Protein AF-A0A959CH08-F1 (afdb_monomer_lite)

Radius of gyration: 11.97 Å; chains: 1; bounding box: 29×21×30 Å

Foldseek 3Di:
DKDKDWDQDWAKKWKWKAAPVHDDIDTFDIDTGPHTTIDMDDTDCVVPDFAKIKIFIAGNRRTPDIDIDGD

pLDDT: mean 91.95, std 5.08, range [75.19, 97.38]

Structure (mmCIF, N/CA/C/O backbone):
data_AF-A0A959CH08-F1
#
_entry.id   AF-A0A959CH08-F1
#
loop_
_atom_site.group_PDB
_atom_site.id
_atom_site.type_symbol
_atom_site.label_atom_id
_atom_site.label_alt_id
_atom_site.label_comp_id
_atom_site.label_asym_id
_atom_site.label_entity_id
_atom_site.label_seq_id
_atom_site.pdbx_PDB_ins_code
_atom_site.Cartn_x
_atom_site.Cartn_y
_atom_site.Cartn_z
_atom_site.occupancy
_atom_site.B_iso_or_equiv
_atom_site.auth_seq_id
_atom_site.auth_comp_id
_atom_site.auth_asym_id
_atom_site.auth_atom_id
_atom_site.pdbx_PDB_model_num
ATOM 1 N N . MET A 1 1 ? -4.653 10.583 1.035 1.00 86.50 1 MET A N 1
ATOM 2 C CA . MET A 1 1 ? -3.417 10.272 1.787 1.00 86.50 1 MET A CA 1
ATOM 3 C C . MET A 1 1 ? -2.284 10.103 0.794 1.00 86.50 1 MET A C 1
ATOM 5 O O . MET A 1 1 ? -2.538 9.563 -0.272 1.00 86.50 1 MET A O 1
ATOM 9 N N . GLN A 1 2 ? -1.082 10.568 1.110 1.00 90.56 2 GLN A N 1
ATOM 10 C CA . GLN A 1 2 ? 0.081 10.416 0.236 1.00 90.56 2 GLN A CA 1
ATOM 11 C C . GLN A 1 2 ? 0.988 9.306 0.775 1.00 90.56 2 GLN A C 1
ATOM 13 O O . GLN A 1 2 ? 1.194 9.226 1.984 1.00 90.56 2 GLN A O 1
ATOM 18 N N . VAL A 1 3 ? 1.489 8.460 -0.122 1.00 91.12 3 VAL A N 1
ATOM 19 C CA . VAL A 1 3 ? 2.439 7.383 0.167 1.00 91.12 3 VAL A CA 1
ATOM 20 C C . VAL A 1 3 ? 3.644 7.550 -0.744 1.00 91.12 3 VAL A C 1
ATOM 22 O O . VAL A 1 3 ? 3.493 7.607 -1.964 1.00 91.12 3 VAL A O 1
ATOM 25 N N . ASP A 1 4 ? 4.825 7.616 -0.145 1.00 93.69 4 ASP A N 1
ATOM 26 C CA . ASP A 1 4 ? 6.106 7.692 -0.836 1.00 93.69 4 ASP A CA 1
ATOM 27 C C . ASP A 1 4 ? 6.892 6.408 -0.546 1.00 93.69 4 ASP A C 1
ATOM 29 O O . ASP A 1 4 ? 6.997 5.991 0.608 1.00 93.69 4 ASP A O 1
ATOM 33 N N . PHE A 1 5 ? 7.424 5.764 -1.583 1.00 93.12 5 PHE A N 1
ATOM 34 C CA . PHE A 1 5 ? 8.205 4.532 -1.451 1.00 93.12 5 PHE A CA 1
ATOM 35 C C . PHE A 1 5 ? 9.242 4.412 -2.568 1.00 93.12 5 PHE A C 1
ATOM 37 O O . PHE A 1 5 ? 9.158 5.091 -3.591 1.00 93.12 5 PHE A O 1
ATOM 44 N N . THR A 1 6 ? 10.218 3.530 -2.376 1.00 94.94 6 THR A N 1
ATOM 45 C CA . THR A 1 6 ? 11.218 3.182 -3.389 1.00 94.94 6 THR A CA 1
ATOM 46 C C . THR A 1 6 ? 11.197 1.678 -3.595 1.00 94.94 6 THR A C 1
ATOM 48 O O . THR A 1 6 ? 11.062 0.932 -2.630 1.00 94.94 6 THR A O 1
ATOM 51 N N . THR A 1 7 ? 11.338 1.247 -4.842 1.00 94.31 7 THR A N 1
ATOM 52 C CA . THR A 1 7 ? 11.524 -0.158 -5.208 1.00 94.31 7 THR A CA 1
ATOM 53 C C . THR A 1 7 ? 12.782 -0.312 -6.056 1.00 94.31 7 THR A C 1
ATOM 55 O O . THR A 1 7 ? 13.081 0.541 -6.898 1.00 94.31 7 THR A O 1
ATOM 58 N N . GLU A 1 8 ? 13.520 -1.398 -5.831 1.00 94.62 8 GLU A N 1
ATOM 59 C CA . GLU A 1 8 ? 14.673 -1.796 -6.648 1.00 94.62 8 GLU A CA 1
ATOM 60 C C . GLU A 1 8 ? 14.260 -2.621 -7.877 1.00 94.62 8 GLU A C 1
ATOM 62 O O . GLU A 1 8 ? 15.082 -2.875 -8.756 1.00 94.62 8 GLU A O 1
ATOM 67 N N . GLU A 1 9 ? 12.975 -2.968 -7.980 1.00 94.56 9 GLU A N 1
ATOM 68 C CA . GLU A 1 9 ? 12.423 -3.834 -9.016 1.00 94.56 9 GLU A CA 1
ATOM 69 C C . GLU A 1 9 ? 11.219 -3.186 -9.719 1.00 94.56 9 GLU A C 1
ATOM 71 O O . GLU A 1 9 ? 10.502 -2.351 -9.155 1.00 94.56 9 GLU A O 1
ATOM 76 N N . ALA A 1 10 ? 11.022 -3.563 -10.983 1.00 95.88 10 ALA A N 1
ATOM 77 C CA . ALA A 1 10 ? 9.788 -3.323 -11.727 1.00 95.88 10 ALA A CA 1
ATOM 78 C C . ALA A 1 10 ? 8.794 -4.448 -11.413 1.00 95.88 10 ALA A C 1
ATOM 80 O O . ALA A 1 10 ? 9.224 -5.564 -11.145 1.00 95.88 10 ALA A O 1
ATOM 81 N N . GLY A 1 11 ? 7.494 -4.179 -11.491 1.00 96.50 11 GLY A N 1
ATOM 82 C CA . GLY A 1 11 ? 6.491 -5.182 -11.139 1.00 96.50 11 GLY A CA 1
ATOM 83 C C . GLY A 1 11 ? 5.094 -4.607 -10.984 1.00 96.50 11 GLY A C 1
ATOM 84 O O . GLY A 1 11 ? 4.868 -3.405 -11.156 1.00 96.50 11 GLY A O 1
ATOM 85 N N . TYR A 1 12 ? 4.136 -5.468 -10.670 1.00 97.38 12 TYR A N 1
ATOM 86 C CA . TYR A 1 12 ? 2.774 -5.067 -10.360 1.00 97.38 12 TYR A CA 1
ATOM 87 C C . TYR A 1 12 ? 2.675 -4.646 -8.895 1.00 97.38 12 TYR A C 1
ATOM 89 O O . TYR A 1 12 ? 2.786 -5.461 -7.982 1.00 97.38 12 TYR A O 1
ATOM 97 N N . LEU A 1 13 ? 2.492 -3.350 -8.674 1.00 97.38 13 LEU A N 1
ATOM 98 C CA . LEU A 1 13 ? 2.288 -2.773 -7.359 1.00 97.38 13 LEU A CA 1
ATOM 99 C C . LEU A 1 13 ? 0.809 -2.834 -6.994 1.00 97.38 13 LEU A C 1
ATOM 101 O O . LEU A 1 13 ? -0.043 -2.334 -7.727 1.00 97.38 13 LEU A O 1
ATOM 105 N N . GLU A 1 14 ? 0.534 -3.307 -5.790 1.00 97.06 14 GLU A N 1
ATOM 106 C CA . GLU A 1 14 ? -0.749 -3.180 -5.120 1.00 97.06 14 GLU A CA 1
ATOM 107 C C . GLU A 1 14 ? -0.552 -2.505 -3.765 1.00 97.06 14 GLU A C 1
ATOM 109 O O . GLU A 1 14 ? 0.424 -2.753 -3.058 1.00 97.06 14 GLU A O 1
ATOM 114 N N . ILE A 1 15 ? -1.485 -1.636 -3.388 1.00 95.06 15 ILE A N 1
ATOM 115 C CA . ILE A 1 15 ? -1.505 -1.020 -2.065 1.00 95.06 15 ILE A CA 1
ATOM 116 C C . ILE A 1 15 ? -2.812 -1.400 -1.392 1.00 95.06 15 ILE A C 1
ATOM 118 O O . ILE A 1 15 ? -3.895 -1.046 -1.863 1.00 95.06 15 ILE A O 1
ATOM 122 N N . TRP A 1 16 ? -2.690 -2.101 -0.275 1.00 94.88 16 TRP A N 1
ATOM 123 C CA . TRP A 1 16 ? -3.791 -2.657 0.491 1.00 94.88 16 TRP A CA 1
ATOM 124 C C . TRP A 1 16 ? -3.980 -1.904 1.805 1.00 94.88 16 TRP A C 1
ATOM 126 O O . TRP A 1 16 ? -3.022 -1.429 2.417 1.00 94.88 16 TRP A O 1
ATOM 136 N N . LEU A 1 17 ? -5.232 -1.807 2.243 1.00 93.19 17 LEU A N 1
ATOM 137 C CA . 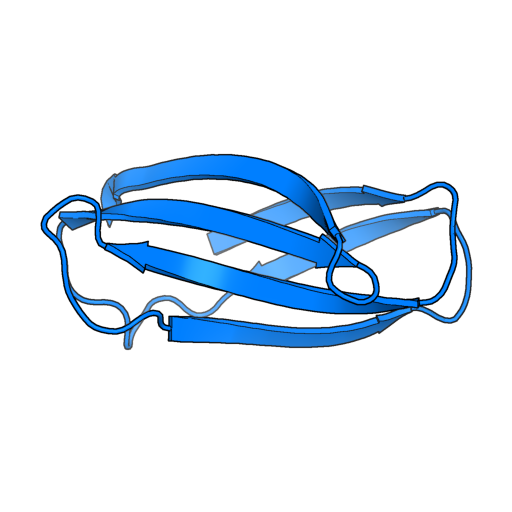LEU A 1 17 ? -5.634 -1.303 3.550 1.00 93.19 17 LEU A CA 1
ATOM 138 C C . LEU A 1 17 ? -6.346 -2.416 4.312 1.00 93.19 17 LEU A C 1
ATOM 140 O O . LEU A 1 17 ? -7.450 -2.819 3.948 1.00 93.19 17 LEU A O 1
ATOM 144 N N . VAL A 1 18 ? -5.713 -2.885 5.380 1.00 93.00 18 VAL A N 1
ATOM 145 C CA . VAL A 1 18 ? -6.153 -4.019 6.196 1.00 93.00 18 VAL A CA 1
ATOM 146 C C . VAL A 1 18 ? -6.655 -3.490 7.543 1.00 93.00 18 VAL A C 1
ATOM 148 O O . VAL A 1 18 ? -5.869 -2.922 8.307 1.00 93.00 18 VAL A O 1
ATOM 151 N N . PRO A 1 19 ? -7.949 -3.621 7.879 1.00 93.50 19 PRO A N 1
ATOM 152 C CA . PRO A 1 19 ? -8.479 -3.137 9.153 1.00 93.50 19 PRO A CA 1
ATOM 153 C C . PRO A 1 19 ? -7.865 -3.874 10.351 1.00 93.50 19 PRO A C 1
ATOM 155 O O . PRO A 1 19 ? -7.980 -5.092 10.472 1.00 93.50 19 PRO A O 1
ATOM 158 N N . ALA A 1 20 ? -7.285 -3.144 11.309 1.00 92.25 20 ALA A N 1
ATOM 159 C CA . ALA A 1 20 ? -6.665 -3.753 12.492 1.00 92.25 20 ALA A CA 1
ATOM 160 C C . ALA A 1 20 ? -7.684 -4.427 13.431 1.00 92.25 20 ALA A C 1
ATOM 162 O O . ALA A 1 20 ? -7.336 -5.316 14.202 1.00 92.25 20 ALA A O 1
ATOM 163 N N . ALA A 1 21 ? -8.952 -4.009 13.366 1.00 90.50 21 ALA A N 1
ATOM 164 C CA . ALA A 1 21 ? -10.055 -4.622 14.105 1.00 90.50 21 ALA A CA 1
ATOM 165 C C . ALA A 1 21 ? -10.582 -5.919 13.453 1.00 90.50 21 ALA A C 1
ATOM 167 O O . ALA A 1 21 ? -11.518 -6.525 13.976 1.00 90.50 21 ALA A O 1
ATOM 168 N N . GLY A 1 22 ? -9.999 -6.340 12.326 1.00 85.00 22 GLY A N 1
ATOM 169 C CA . GLY A 1 22 ? -10.545 -7.379 11.461 1.00 85.00 22 GLY A CA 1
ATOM 170 C C . GLY A 1 22 ? -11.628 -6.834 10.527 1.00 85.00 22 GLY A C 1
ATOM 171 O O . GLY A 1 22 ? -12.293 -5.838 10.815 1.00 85.00 22 GLY A O 1
ATOM 172 N N . GLY A 1 23 ? -11.789 -7.477 9.374 1.00 86.44 23 GLY A N 1
ATOM 173 C CA . GLY A 1 23 ? -12.695 -7.034 8.317 1.00 86.44 23 GLY A CA 1
ATOM 174 C C . GLY A 1 23 ? -12.154 -7.391 6.934 1.00 86.44 23 GLY A C 1
ATOM 175 O O . GLY A 1 23 ? -11.120 -8.050 6.846 1.00 86.44 23 GLY A O 1
ATOM 176 N N . PRO A 1 24 ? -12.860 -7.001 5.862 1.00 90.31 24 PRO A N 1
ATOM 177 C CA . PRO A 1 24 ? -12.366 -7.190 4.509 1.00 90.31 24 PRO A CA 1
ATOM 178 C C . PRO A 1 24 ? -11.225 -6.216 4.207 1.00 90.31 24 PRO A C 1
ATOM 180 O O . PRO A 1 24 ? -11.317 -5.025 4.515 1.00 90.31 24 PRO A O 1
ATOM 183 N N . ASP A 1 25 ? -10.192 -6.726 3.547 1.00 92.31 25 ASP A N 1
ATOM 184 C CA . ASP A 1 25 ? -9.109 -5.908 3.015 1.00 92.31 25 ASP A CA 1
ATOM 185 C C . ASP A 1 25 ? -9.625 -5.035 1.869 1.00 92.31 25 ASP A C 1
ATOM 187 O O . ASP A 1 25 ? -10.467 -5.448 1.064 1.00 92.31 25 ASP A O 1
ATOM 191 N N . VAL A 1 26 ? -9.110 -3.812 1.789 1.00 91.81 26 VAL A N 1
ATOM 192 C CA . VAL A 1 26 ? -9.476 -2.850 0.751 1.00 91.81 26 VAL A CA 1
ATOM 193 C C . VAL A 1 26 ? -8.275 -2.620 -0.153 1.00 91.81 26 VAL A C 1
ATOM 195 O O . VAL A 1 26 ? -7.250 -2.105 0.293 1.00 91.81 26 VAL A O 1
ATOM 198 N N . LEU A 1 27 ? -8.410 -2.954 -1.439 1.00 92.75 27 LEU A N 1
ATOM 199 C CA . LEU A 1 27 ? -7.435 -2.560 -2.453 1.00 92.75 27 LEU A CA 1
ATOM 200 C C . LEU A 1 27 ? -7.553 -1.050 -2.683 1.00 92.75 27 LEU A C 1
ATOM 202 O O . LEU A 1 27 ? -8.524 -0.576 -3.273 1.00 92.75 27 LEU A O 1
ATOM 206 N N . ALA A 1 28 ? -6.578 -0.292 -2.194 1.00 92.25 28 ALA A N 1
ATOM 207 C CA . ALA A 1 28 ? -6.562 1.161 -2.308 1.00 92.25 28 ALA A CA 1
ATOM 208 C C . ALA A 1 28 ? -5.995 1.627 -3.654 1.00 92.25 28 ALA A C 1
ATOM 210 O O . ALA A 1 28 ? -6.389 2.683 -4.151 1.00 92.25 28 ALA A O 1
ATOM 211 N N . HIS A 1 29 ? -5.060 0.867 -4.231 1.00 93.75 29 HIS A N 1
ATOM 212 C CA . HIS A 1 29 ? -4.418 1.199 -5.501 1.00 93.75 29 HIS A CA 1
ATOM 213 C C . HIS A 1 29 ? -3.782 -0.031 -6.146 1.00 93.75 29 HIS A C 1
ATOM 215 O O . HIS A 1 29 ? -3.296 -0.906 -5.438 1.00 93.75 29 HIS A O 1
ATOM 221 N N . SER A 1 30 ? -3.748 -0.074 -7.477 1.00 95.12 30 SER A N 1
ATOM 222 C CA . SER A 1 30 ? -2.981 -1.071 -8.231 1.00 95.12 30 SER A CA 1
ATOM 223 C C . SER A 1 30 ? -2.442 -0.470 -9.526 1.00 95.12 30 SER A C 1
ATOM 225 O O . SER A 1 30 ? -3.140 0.296 -10.197 1.00 95.12 30 SER A O 1
ATOM 227 N N . GLU A 1 31 ? -1.199 -0.785 -9.878 1.00 96.00 31 GLU A N 1
ATOM 228 C CA . GLU A 1 31 ? -0.591 -0.379 -11.146 1.00 96.00 31 GLU A CA 1
ATOM 229 C C . GLU A 1 31 ? 0.634 -1.228 -11.493 1.00 96.00 31 GLU A C 1
ATOM 231 O O . GLU A 1 31 ? 1.276 -1.804 -10.625 1.00 96.00 31 GLU A O 1
ATOM 236 N N . TYR A 1 32 ? 1.029 -1.222 -12.764 1.00 96.94 32 TYR A N 1
ATOM 237 C CA . TYR A 1 32 ? 2.322 -1.767 -13.165 1.00 96.94 32 TYR A CA 1
ATOM 238 C C . TYR A 1 32 ? 3.409 -0.685 -13.125 1.00 96.94 32 TYR A C 1
ATOM 240 O O . TYR A 1 3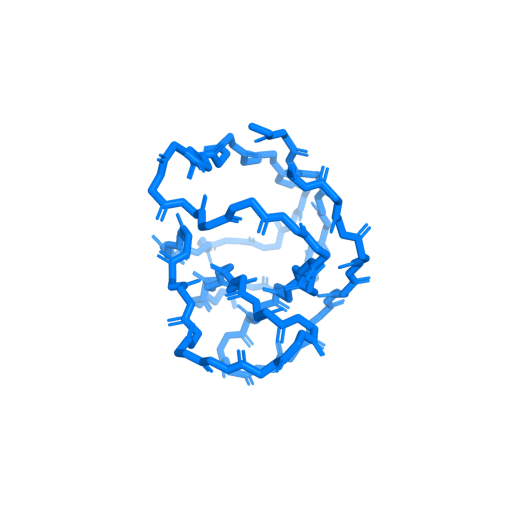2 ? 3.307 0.333 -13.816 1.00 96.94 32 TYR A O 1
ATOM 248 N N . LEU A 1 33 ? 4.467 -0.922 -12.352 1.00 96.25 33 LEU A N 1
ATOM 249 C CA . LEU A 1 33 ? 5.675 -0.104 -12.314 1.00 96.25 33 LEU A CA 1
ATOM 250 C C . LEU A 1 33 ? 6.664 -0.628 -13.356 1.00 96.25 33 LEU A C 1
ATOM 252 O O . LEU A 1 33 ? 7.211 -1.717 -13.218 1.00 96.25 33 LEU A O 1
ATOM 256 N N . ALA A 1 34 ? 6.912 0.157 -14.405 1.00 95.31 34 ALA A N 1
ATOM 257 C CA . ALA A 1 34 ? 7.751 -0.268 -15.529 1.00 95.31 34 ALA A CA 1
ATOM 258 C C . ALA A 1 34 ? 9.263 -0.256 -15.237 1.00 95.31 34 ALA A C 1
ATOM 260 O O . ALA A 1 34 ? 10.044 -0.767 -16.040 1.00 95.31 34 ALA A O 1
ATOM 261 N N . SER A 1 35 ? 9.689 0.342 -14.125 1.00 96.19 35 SER A N 1
ATOM 262 C CA . SER A 1 35 ? 11.098 0.450 -13.752 1.00 96.19 35 SER A CA 1
ATOM 263 C C . SER A 1 35 ? 11.281 0.532 -12.234 1.00 96.19 35 SER A C 1
ATOM 265 O O . SER A 1 35 ? 10.374 0.983 -11.534 1.00 96.19 35 SER A O 1
ATOM 267 N N . PRO A 1 36 ? 12.467 0.196 -11.712 1.00 96.38 36 PRO A N 1
ATOM 268 C CA . PRO A 1 36 ? 12.867 0.578 -10.361 1.00 96.38 36 PRO A CA 1
ATOM 269 C C . PRO A 1 36 ? 12.838 2.099 -10.175 1.00 96.38 36 PRO A C 1
ATOM 271 O O . PRO A 1 36 ? 12.986 2.855 -11.141 1.00 96.38 36 PRO A O 1
ATOM 274 N N . GLY A 1 37 ? 12.689 2.561 -8.937 1.00 96.31 37 GLY A N 1
ATOM 275 C CA . GLY A 1 37 ? 12.754 3.983 -8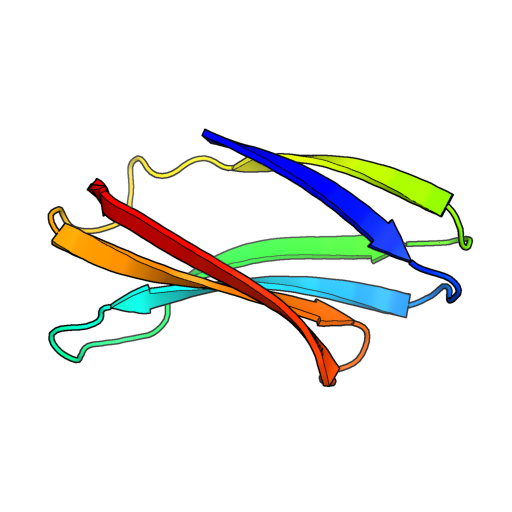.614 1.00 96.31 37 GLY A CA 1
ATOM 276 C C . GLY A 1 37 ? 11.924 4.386 -7.404 1.00 96.31 37 GLY A C 1
ATOM 277 O O . GLY A 1 37 ? 11.343 3.552 -6.710 1.00 96.31 37 GLY A O 1
ATOM 278 N N . SER A 1 38 ? 11.886 5.695 -7.159 1.00 96.06 38 SER A N 1
ATOM 279 C CA . SER A 1 38 ? 11.054 6.305 -6.124 1.00 96.06 38 SER A CA 1
ATOM 280 C C . SER A 1 38 ? 9.725 6.763 -6.707 1.00 96.06 38 SER A C 1
ATOM 282 O O . SER A 1 38 ? 9.674 7.422 -7.747 1.00 96.06 38 SER A O 1
ATOM 284 N N . TYR A 1 39 ? 8.653 6.440 -6.001 1.00 95.06 39 TYR A N 1
ATOM 285 C CA . TYR A 1 39 ? 7.284 6.668 -6.418 1.00 95.06 39 TYR A CA 1
ATOM 286 C C . TYR A 1 39 ? 6.503 7.385 -5.326 1.00 95.06 39 TYR A C 1
ATOM 288 O O . TYR A 1 39 ? 6.699 7.157 -4.135 1.00 95.06 39 TYR A O 1
ATOM 296 N N . GLN A 1 40 ? 5.571 8.223 -5.770 1.00 94.94 40 GLN A N 1
ATOM 297 C CA . GLN A 1 40 ? 4.608 8.907 -4.923 1.00 94.94 40 GLN A CA 1
ATOM 298 C C . GLN A 1 40 ? 3.202 8.572 -5.407 1.00 94.94 40 GLN A C 1
ATOM 300 O O . GLN A 1 40 ? 2.902 8.705 -6.598 1.00 94.94 40 GLN A O 1
ATOM 305 N N . LYS A 1 41 ? 2.339 8.136 -4.490 1.00 92.75 41 LYS A N 1
ATOM 306 C CA . LYS A 1 41 ? 0.954 7.761 -4.784 1.00 92.75 41 LYS A CA 1
ATOM 307 C C . LYS A 1 41 ? -0.011 8.473 -3.858 1.00 92.75 41 LYS A C 1
ATOM 309 O O . LYS A 1 41 ? 0.151 8.493 -2.641 1.00 92.75 41 LYS A O 1
ATOM 314 N N . ASN A 1 42 ? -1.041 9.053 -4.467 1.00 91.38 42 ASN A N 1
ATOM 315 C CA . ASN A 1 42 ? -2.148 9.674 -3.761 1.00 91.38 42 ASN A CA 1
ATOM 316 C C . ASN A 1 42 ? -3.289 8.669 -3.667 1.00 91.38 42 ASN A C 1
ATOM 318 O O . ASN A 1 42 ? -3.930 8.349 -4.663 1.00 91.38 42 ASN A O 1
ATOM 322 N N . LEU A 1 43 ? -3.536 8.187 -2.457 1.00 88.56 43 LEU A N 1
ATOM 323 C CA . LEU A 1 43 ? -4.590 7.235 -2.154 1.00 88.56 43 LEU A CA 1
ATOM 324 C C . LEU A 1 43 ? -5.851 7.969 -1.715 1.00 88.56 43 LEU A C 1
ATOM 326 O O . LEU A 1 43 ? -5.812 8.833 -0.826 1.00 88.56 43 LEU A O 1
ATOM 330 N N . SER A 1 44 ? -6.975 7.589 -2.315 1.00 82.50 44 SER A N 1
ATOM 331 C CA . SER A 1 44 ? -8.293 7.976 -1.829 1.00 82.50 44 SER A CA 1
ATOM 332 C C . SER A 1 44 ? -8.698 7.038 -0.699 1.00 82.50 44 SER A C 1
ATOM 334 O O . SER A 1 44 ? -8.790 5.831 -0.894 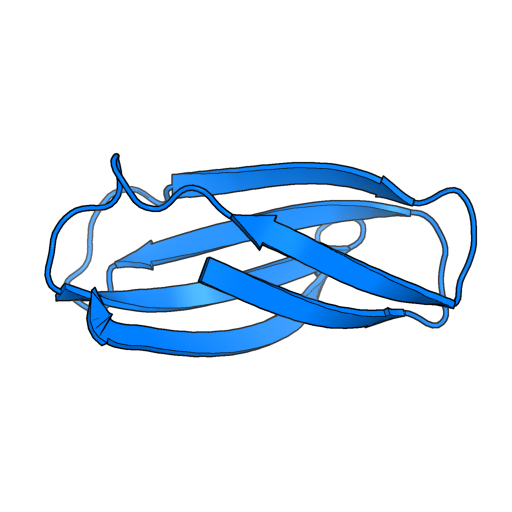1.00 82.50 44 SER A O 1
ATOM 336 N N . THR A 1 45 ? -8.944 7.591 0.486 1.00 77.00 45 THR A N 1
ATOM 337 C CA . THR A 1 45 ? -9.375 6.820 1.661 1.00 77.00 45 THR A CA 1
ATOM 338 C C . THR A 1 45 ? -10.845 7.050 2.001 1.00 77.00 45 THR A C 1
ATOM 340 O O . THR A 1 45 ? -11.325 6.581 3.022 1.00 77.00 45 THR A O 1
ATOM 343 N N . SER A 1 46 ? -11.603 7.735 1.137 1.00 80.50 46 SER A N 1
ATOM 344 C CA . SER A 1 46 ? -13.006 8.086 1.402 1.00 80.50 46 SER A CA 1
ATOM 345 C C . SER A 1 46 ? -13.937 6.879 1.552 1.00 80.50 46 SER A C 1
ATOM 347 O O . SER A 1 46 ? -14.998 7.008 2.150 1.00 80.50 46 SER A O 1
ATOM 349 N N . GLN A 1 47 ? -13.563 5.724 0.996 1.00 76.88 47 GLN A N 1
ATOM 350 C CA . GLN A 1 47 ? -14.319 4.471 1.110 1.00 76.88 47 GLN A CA 1
ATOM 351 C C . GLN A 1 47 ? -13.791 3.556 2.223 1.00 76.88 47 GLN A C 1
ATOM 353 O O . GLN A 1 47 ? -14.334 2.476 2.440 1.00 76.88 47 GLN A O 1
ATOM 358 N N . VAL A 1 48 ? -12.736 3.977 2.922 1.00 81.38 48 VAL A N 1
ATOM 359 C CA . VAL A 1 48 ? -12.107 3.206 3.991 1.00 81.38 48 VAL A CA 1
ATOM 360 C C . VAL A 1 48 ? -12.875 3.493 5.280 1.00 81.38 48 VAL A C 1
ATOM 362 O O . VAL A 1 48 ? -13.071 4.665 5.616 1.00 81.38 48 VAL A O 1
ATOM 365 N N . PRO A 1 49 ? -13.343 2.463 6.004 1.00 83.00 49 PRO A N 1
ATOM 366 C CA . PRO A 1 49 ? -13.972 2.656 7.303 1.00 83.00 49 PRO A CA 1
ATOM 367 C C . PRO A 1 49 ? -13.071 3.449 8.258 1.00 83.00 49 PRO A C 1
ATOM 369 O O . PRO A 1 49 ? -11.848 3.368 8.189 1.00 83.00 49 PRO A O 1
ATOM 372 N N . ALA A 1 50 ? -13.665 4.206 9.179 1.00 85.75 50 ALA A N 1
ATOM 373 C CA . ALA A 1 50 ? -12.890 4.884 10.216 1.00 85.75 50 ALA A CA 1
ATOM 374 C C . ALA A 1 50 ? -12.210 3.858 11.139 1.00 85.75 50 ALA A C 1
ATOM 376 O O . ALA A 1 50 ? -12.790 2.815 11.452 1.00 85.75 50 ALA A O 1
ATOM 377 N N . GLY A 1 51 ? -11.001 4.171 11.609 1.00 89.19 51 GLY A N 1
ATOM 378 C CA . GLY A 1 51 ? -10.248 3.306 12.515 1.00 89.19 51 GLY A CA 1
ATOM 379 C C . GLY A 1 51 ? -8.797 3.068 12.107 1.00 89.19 51 GLY A C 1
ATOM 380 O O . GLY A 1 51 ? -8.258 3.663 11.171 1.00 89.19 51 GLY A O 1
ATOM 381 N N . THR A 1 52 ? -8.143 2.183 12.859 1.00 93.38 52 THR A N 1
ATOM 382 C CA . THR A 1 52 ? -6.751 1.793 12.619 1.00 93.38 52 THR A CA 1
ATOM 383 C C . THR A 1 52 ? -6.680 0.768 11.492 1.00 93.38 52 THR A C 1
ATOM 385 O O . THR A 1 52 ? -7.356 -0.259 11.551 1.00 93.38 52 THR A O 1
ATOM 388 N N . HIS A 1 53 ? -5.836 1.032 10.499 1.00 93.38 53 HIS A N 1
ATOM 389 C CA . HIS A 1 53 ? -5.575 0.141 9.373 1.00 93.38 53 HIS A CA 1
ATOM 390 C C . HIS A 1 53 ? -4.070 -0.067 9.218 1.00 93.38 53 HIS A C 1
ATOM 392 O O . HIS A 1 53 ? -3.286 0.853 9.456 1.00 93.38 53 HIS A O 1
ATOM 398 N N . TYR A 1 54 ? -3.676 -1.258 8.788 1.00 93.81 54 TYR A N 1
ATOM 399 C CA . TYR A 1 54 ? -2.359 -1.500 8.220 1.00 93.81 54 TYR A CA 1
ATOM 400 C C . TYR A 1 54 ? -2.416 -1.156 6.738 1.00 93.81 54 TYR A C 1
ATOM 402 O O . TYR A 1 54 ? -3.319 -1.585 6.023 1.00 93.81 54 TYR A O 1
ATOM 410 N N . LEU A 1 55 ? -1.477 -0.342 6.288 1.00 94.12 55 LEU A N 1
ATOM 411 C CA . LEU A 1 55 ? -1.235 -0.076 4.886 1.00 94.12 55 LEU A CA 1
ATOM 412 C C . LEU A 1 55 ? -0.068 -0.951 4.448 1.00 94.12 55 LEU A C 1
ATOM 414 O O . LEU A 1 55 ? 1.033 -0.775 4.962 1.00 94.12 55 LEU A O 1
ATOM 418 N N . ALA A 1 56 ? -0.316 -1.860 3.512 1.00 95.44 56 ALA A N 1
ATOM 419 C CA . ALA A 1 56 ? 0.684 -2.770 2.967 1.00 95.44 56 ALA A CA 1
ATOM 420 C C . ALA A 1 56 ? 0.919 -2.456 1.486 1.00 95.44 56 ALA A C 1
ATOM 422 O O . ALA A 1 56 ? -0.032 -2.359 0.709 1.00 95.44 56 ALA A O 1
ATOM 423 N N . LEU A 1 57 ? 2.181 -2.271 1.104 1.00 96.19 57 LEU A N 1
ATOM 424 C CA . LEU A 1 57 ? 2.608 -2.164 -0.287 1.00 96.19 57 LEU A CA 1
ATOM 425 C C . LEU A 1 57 ? 3.131 -3.526 -0.708 1.00 96.19 57 LEU A C 1
ATOM 427 O O . LEU A 1 57 ? 4.109 -4.006 -0.133 1.00 96.19 57 LEU A O 1
ATOM 431 N N . CYS A 1 58 ? 2.512 -4.101 -1.728 1.00 96.56 58 CYS A N 1
ATOM 432 C CA . CYS A 1 58 ? 2.898 -5.379 -2.290 1.00 96.56 58 CYS A CA 1
ATOM 433 C C . CYS A 1 58 ? 3.403 -5.173 -3.718 1.00 96.56 58 CYS A C 1
ATOM 435 O O . CYS A 1 58 ? 2.721 -4.537 -4.518 1.00 96.56 58 CYS A O 1
ATOM 437 N N . LEU A 1 59 ? 4.576 -5.706 -4.046 1.00 96.50 59 LEU A N 1
ATOM 438 C CA . LEU A 1 59 ? 5.106 -5.754 -5.406 1.00 96.50 59 LEU A CA 1
ATOM 439 C C . LEU A 1 59 ? 5.143 -7.212 -5.857 1.00 96.50 59 LEU A C 1
ATOM 441 O O . LEU A 1 59 ? 5.754 -8.040 -5.193 1.00 96.50 59 LEU A O 1
ATOM 445 N N . ASP A 1 60 ? 4.427 -7.536 -6.934 1.00 96.00 60 ASP A N 1
ATOM 446 C CA . ASP A 1 60 ? 4.275 -8.904 -7.453 1.00 96.00 60 ASP A CA 1
ATOM 447 C C . ASP A 1 60 ? 3.869 -9.936 -6.377 1.00 96.00 60 ASP A C 1
ATOM 449 O O . ASP A 1 60 ? 4.212 -11.117 -6.431 1.00 96.00 60 ASP A O 1
ATOM 453 N N . GLY A 1 61 ? 3.084 -9.481 -5.394 1.00 93.19 61 GLY A N 1
ATOM 454 C CA . GLY A 1 61 ? 2.590 -10.287 -4.275 1.00 93.19 61 GLY A CA 1
ATOM 455 C C . GLY A 1 61 ? 3.494 -10.318 -3.037 1.00 93.19 61 GLY A C 1
ATOM 456 O O 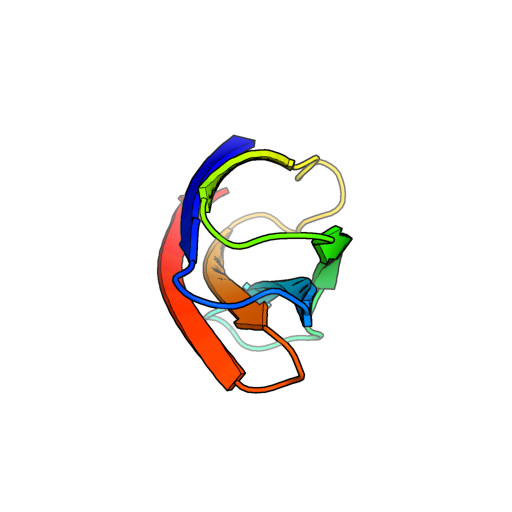. GLY A 1 61 ? 3.086 -10.885 -2.025 1.00 93.19 61 GLY A O 1
ATOM 457 N N . GLU A 1 62 ? 4.676 -9.696 -3.069 1.00 94.19 62 GLU A N 1
ATOM 458 C CA . GLU A 1 62 ? 5.571 -9.578 -1.913 1.00 94.19 62 GLU A CA 1
ATOM 459 C C . GLU A 1 62 ? 5.403 -8.230 -1.205 1.00 94.19 62 GLU A C 1
ATOM 461 O O . GLU A 1 62 ? 5.487 -7.174 -1.830 1.00 94.19 62 GLU A O 1
ATOM 466 N N . THR A 1 63 ? 5.195 -8.243 0.115 1.00 94.75 63 THR A N 1
ATOM 467 C CA . THR A 1 63 ? 5.102 -7.012 0.909 1.00 94.75 63 THR A CA 1
ATOM 468 C C . THR A 1 63 ? 6.469 -6.340 1.026 1.00 94.75 63 THR A C 1
ATOM 470 O O . THR A 1 63 ? 7.335 -6.806 1.763 1.00 94.75 63 THR A O 1
ATOM 473 N N . ILE A 1 64 ? 6.636 -5.199 0.360 1.00 93.50 64 ILE A N 1
ATOM 474 C CA . ILE A 1 64 ? 7.882 -4.416 0.363 1.00 93.50 64 ILE A CA 1
ATOM 475 C C . ILE A 1 64 ? 7.888 -3.298 1.413 1.00 93.50 64 ILE A C 1
ATOM 477 O O . ILE A 1 64 ? 8.948 -2.809 1.799 1.00 93.50 64 ILE A O 1
ATOM 481 N N . ALA A 1 65 ? 6.714 -2.877 1.891 1.00 92.06 65 ALA A N 1
ATOM 482 C CA . ALA A 1 65 ? 6.587 -1.903 2.970 1.00 92.06 65 ALA A CA 1
ATOM 483 C C . ALA A 1 65 ? 5.242 -2.042 3.690 1.00 92.06 65 ALA A C 1
ATOM 485 O O . ALA A 1 65 ? 4.221 -2.331 3.068 1.00 92.06 65 ALA A O 1
ATOM 486 N N . GLU A 1 66 ? 5.232 -1.769 4.993 1.00 93.06 66 GLU A N 1
ATOM 487 C CA . GLU A 1 66 ? 4.016 -1.722 5.801 1.00 93.06 66 GLU A CA 1
ATOM 488 C C . GLU A 1 66 ? 4.061 -0.534 6.769 1.00 93.06 66 GLU A C 1
ATOM 490 O O . GLU A 1 66 ? 5.112 -0.193 7.318 1.00 93.06 66 GLU A O 1
ATOM 495 N N . THR A 1 67 ? 2.918 0.111 6.994 1.00 91.94 67 THR A N 1
ATOM 496 C CA . THR A 1 67 ? 2.774 1.115 8.051 1.00 91.94 67 THR A CA 1
ATOM 497 C C . THR A 1 67 ? 1.374 1.114 8.648 1.00 91.94 67 THR A C 1
ATOM 499 O O . THR A 1 67 ? 0.422 0.637 8.039 1.00 91.94 67 THR A O 1
ATOM 502 N N . VAL A 1 68 ? 1.227 1.670 9.848 1.00 92.19 68 VAL A N 1
ATOM 503 C CA . VAL A 1 68 ? -0.077 1.820 10.500 1.00 92.19 68 VAL A CA 1
ATOM 504 C C . VAL A 1 68 ? -0.612 3.215 10.237 1.00 92.19 68 VAL A C 1
ATOM 506 O O . VAL A 1 68 ? 0.047 4.214 10.523 1.00 92.19 68 VAL A O 1
ATOM 509 N N . ILE A 1 69 ? -1.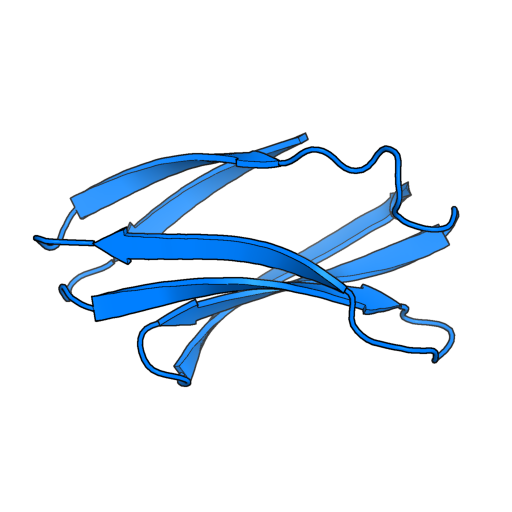848 3.284 9.758 1.00 89.25 69 ILE A N 1
ATOM 510 C CA . ILE A 1 69 ? -2.571 4.533 9.561 1.00 89.25 69 ILE A CA 1
ATOM 511 C C . ILE A 1 69 ? -3.824 4.565 10.431 1.00 89.25 69 ILE A C 1
ATOM 513 O O . ILE A 1 69 ? -4.433 3.538 10.737 1.00 89.25 69 ILE A O 1
ATOM 517 N N . LYS A 1 70 ? -4.233 5.773 10.813 1.00 86.00 70 LYS A N 1
ATOM 518 C CA . LYS A 1 70 ? -5.488 6.015 11.521 1.00 86.00 70 LYS A CA 1
ATOM 519 C C . LYS A 1 70 ? -6.336 6.966 10.685 1.00 86.00 70 LYS A C 1
ATOM 521 O O . LYS A 1 70 ? -5.917 8.102 10.464 1.00 86.00 70 LYS A O 1
ATOM 526 N N . GLN A 1 71 ? -7.467 6.463 10.193 1.00 75.19 71 GLN A N 1
ATOM 527 C CA . GLN A 1 71 ? -8.498 7.234 9.490 1.00 75.19 71 GLN A CA 1
ATOM 528 C C . GLN A 1 71 ? -9.558 7.706 10.483 1.00 75.19 71 GLN A C 1
ATOM 530 O O . GLN A 1 71 ? -9.951 6.890 11.354 1.00 75.19 71 GLN A O 1
#

Sequence (71 aa):
MQVDFTTEEAGYLEIWLVPAAGGPDVLAHSEYLASPGSYQKNLSTSQVPAGTHYLALCLDGETIAETVIKQ

Secondary structure (DSSP, 8-state):
-EEEEEESS-EEEEEEEEETT----EEEEEEEE-SSEEEEEE---TTSPSSEEEEEEEETTEEEEEEEEE-